Protein AF-A0A3M2JBQ4-F1 (afdb_monomer_lite)

Secondary structure (DSSP, 8-state):
-PPPHHHHHHHHHHHHHHHHHSPPPPPPTT--TTTT-HHHHHHHHHHHHHHHHTSHHHHHTT--SHHHHHHHHHHHHHHTTSSGGGHHHH--SPEEEE--HHHHT-S----HHHHHHHHHHHHHHHHHHHHHHHHTT--SPEEEE--TTSPPPHHHHHHHHHHTTTSPPPPP------

Structure (mmCIF, N/CA/C/O backbone):
data_AF-A0A3M2JBQ4-F1
#
_entry.id   AF-A0A3M2JBQ4-F1
#
loop_
_atom_site.group_PDB
_atom_site.id
_atom_site.type_symbol
_atom_site.label_atom_id
_atom_site.label_alt_id
_atom_site.label_comp_id
_atom_site.label_asym_id
_atom_site.label_entity_id
_atom_site.label_seq_id
_atom_site.pdbx_PDB_ins_code
_atom_site.Cartn_x
_atom_site.Cartn_y
_atom_site.Cartn_z
_atom_site.occupancy
_atom_site.B_iso_or_equiv
_atom_site.auth_seq_id
_atom_site.auth_comp_id
_atom_site.auth_asym_id
_atom_site.auth_atom_id
_atom_site.pdbx_PDB_model_num
ATOM 1 N N . MET A 1 1 ? 20.299 0.503 28.172 1.00 63.16 1 MET A N 1
ATOM 2 C CA . MET A 1 1 ? 19.478 -0.725 28.137 1.00 63.16 1 MET A CA 1
ATOM 3 C C . MET A 1 1 ? 18.256 -0.401 27.294 1.00 63.16 1 MET A C 1
ATOM 5 O O . MET A 1 1 ? 17.647 0.624 27.566 1.00 63.16 1 MET A O 1
ATOM 9 N N . ALA A 1 2 ? 17.985 -1.144 26.220 1.00 67.50 2 ALA A N 1
ATOM 10 C CA . ALA A 1 2 ? 16.811 -0.881 25.382 1.00 67.50 2 ALA A CA 1
ATOM 11 C C . ALA A 1 2 ? 15.524 -1.256 26.149 1.00 67.50 2 ALA A C 1
ATOM 13 O O . ALA A 1 2 ? 15.581 -2.201 26.941 1.00 67.50 2 ALA A O 1
ATOM 14 N N . PRO A 1 3 ? 14.404 -0.536 25.954 1.00 71.75 3 PRO A N 1
ATOM 15 C CA . PRO A 1 3 ? 13.136 -0.870 26.600 1.00 71.75 3 PRO A CA 1
ATOM 16 C C . PRO A 1 3 ? 12.676 -2.268 26.178 1.00 71.75 3 PRO A C 1
ATOM 18 O O . PRO A 1 3 ? 12.838 -2.665 25.020 1.00 71.75 3 PRO A O 1
ATOM 21 N N . THR A 1 4 ? 12.115 -3.030 27.115 1.00 83.69 4 THR A N 1
ATOM 22 C CA . THR A 1 4 ? 11.526 -4.333 26.797 1.00 83.69 4 THR A CA 1
ATOM 23 C C . THR A 1 4 ? 10.186 -4.146 26.071 1.00 83.69 4 THR A C 1
ATOM 25 O O . THR A 1 4 ? 9.550 -3.099 26.205 1.00 83.69 4 THR A O 1
ATOM 28 N N . PRO A 1 5 ? 9.687 -5.149 25.324 1.00 73.69 5 PRO A N 1
ATOM 29 C CA . PRO A 1 5 ? 8.362 -5.069 24.701 1.00 73.69 5 PRO A CA 1
ATOM 30 C C . PRO A 1 5 ? 7.225 -4.784 25.698 1.00 73.69 5 PRO A C 1
ATOM 32 O O . PRO A 1 5 ? 6.244 -4.133 25.345 1.00 73.69 5 PRO A O 1
ATOM 35 N N . ALA A 1 6 ? 7.364 -5.247 26.945 1.00 75.56 6 ALA A N 1
ATOM 36 C CA . ALA A 1 6 ? 6.404 -4.981 28.014 1.00 75.56 6 ALA A CA 1
ATOM 37 C C . ALA A 1 6 ? 6.436 -3.511 28.469 1.0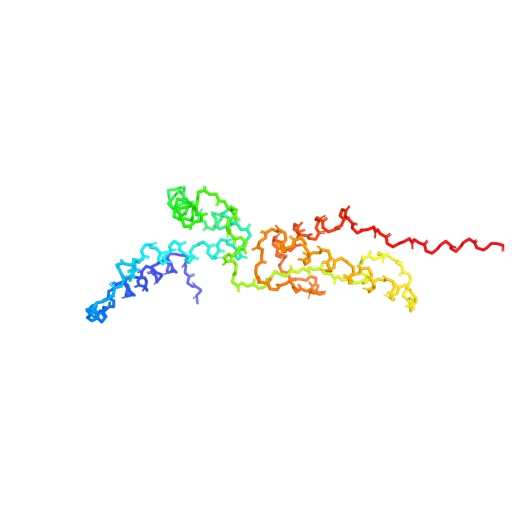0 75.56 6 ALA A C 1
ATOM 39 O O . ALA A 1 6 ? 5.376 -2.932 28.720 1.00 75.56 6 ALA A O 1
ATOM 40 N N . ASP A 1 7 ? 7.624 -2.899 28.510 1.00 75.19 7 ASP A N 1
ATOM 41 C CA . ASP A 1 7 ? 7.787 -1.476 28.827 1.00 75.19 7 ASP A CA 1
ATOM 42 C C . ASP A 1 7 ? 7.113 -0.615 27.748 1.00 75.19 7 ASP A C 1
ATOM 44 O O . ASP A 1 7 ? 6.277 0.229 28.058 1.00 75.19 7 ASP A O 1
ATOM 48 N N . VAL A 1 8 ? 7.356 -0.924 26.466 1.00 74.31 8 VAL A N 1
ATOM 49 C CA . VAL A 1 8 ? 6.741 -0.213 25.326 1.00 74.31 8 VAL A CA 1
ATOM 50 C C . VAL A 1 8 ? 5.212 -0.312 25.347 1.00 74.31 8 VAL A C 1
ATOM 52 O O . VAL A 1 8 ? 4.517 0.676 25.105 1.00 74.31 8 VAL A O 1
ATOM 55 N N . ALA A 1 9 ? 4.666 -1.494 25.645 1.00 73.44 9 ALA A N 1
ATOM 56 C CA . ALA A 1 9 ? 3.220 -1.686 25.740 1.00 73.44 9 ALA A CA 1
ATOM 57 C C . ALA A 1 9 ? 2.608 -0.894 26.908 1.00 73.44 9 ALA A C 1
ATOM 59 O O . ALA A 1 9 ? 1.534 -0.309 26.763 1.00 73.44 9 ALA A O 1
ATOM 60 N N . THR A 1 10 ? 3.298 -0.848 28.048 1.00 74.44 10 THR A N 1
ATOM 61 C CA . THR A 1 10 ? 2.861 -0.093 29.229 1.00 74.44 10 THR A CA 1
ATOM 62 C C . THR A 1 10 ? 2.852 1.409 28.950 1.00 74.44 10 THR A C 1
ATOM 64 O O . THR A 1 10 ? 1.851 2.072 29.228 1.00 74.44 10 THR A O 1
ATOM 67 N N . ASP A 1 11 ? 3.906 1.925 28.316 1.00 69.56 11 ASP A N 1
ATOM 68 C CA . ASP A 1 11 ? 4.014 3.332 27.922 1.00 69.56 11 ASP A CA 1
ATOM 69 C C . ASP A 1 11 ? 2.930 3.725 26.911 1.00 69.56 11 ASP A C 1
ATOM 71 O O . ASP A 1 11 ? 2.287 4.767 27.052 1.00 69.56 11 ASP A O 1
ATOM 75 N N . ALA A 1 12 ? 2.653 2.864 25.926 1.00 70.19 12 ALA A N 1
ATOM 76 C CA . ALA A 1 12 ? 1.588 3.094 24.954 1.00 70.19 12 ALA A CA 1
ATOM 77 C C . ALA A 1 12 ? 0.202 3.140 25.620 1.00 70.19 12 ALA A C 1
ATOM 79 O O . ALA A 1 12 ? -0.598 4.031 25.328 1.00 70.19 12 ALA A O 1
ATOM 80 N N . VAL A 1 13 ? -0.090 2.220 26.547 1.00 74.50 13 VAL A N 1
ATOM 81 C CA . VAL A 1 13 ? -1.353 2.223 27.307 1.00 74.50 13 VAL A CA 1
ATOM 82 C C . VAL A 1 13 ? -1.465 3.474 28.177 1.00 74.50 13 VAL A C 1
ATOM 84 O O . VAL A 1 13 ? -2.540 4.078 28.234 1.00 74.50 13 VAL A O 1
ATOM 87 N N . ALA A 1 14 ? -0.378 3.893 28.826 1.00 68.81 14 ALA A N 1
ATOM 88 C CA . ALA A 1 14 ? -0.347 5.112 29.625 1.00 68.81 14 ALA A CA 1
ATOM 89 C C . ALA A 1 14 ? -0.609 6.356 28.762 1.00 68.81 14 ALA A C 1
ATOM 91 O O . ALA A 1 14 ? -1.469 7.164 29.116 1.00 68.81 14 ALA A O 1
ATOM 92 N N . ALA A 1 15 ? 0.044 6.468 27.602 1.00 66.31 15 ALA A N 1
ATOM 93 C CA . ALA A 1 15 ? -0.153 7.564 26.656 1.00 66.31 15 ALA A CA 1
ATOM 94 C C . ALA A 1 15 ? -1.592 7.612 26.115 1.00 66.31 15 ALA A C 1
ATOM 96 O O . ALA A 1 15 ? -2.229 8.663 26.144 1.00 66.31 15 ALA A O 1
ATOM 97 N N . LEU A 1 16 ? -2.148 6.469 25.696 1.00 71.50 16 LEU A N 1
ATOM 98 C CA . LEU A 1 16 ? -3.539 6.379 25.236 1.00 71.50 16 LEU A CA 1
ATOM 99 C C . LEU A 1 16 ? -4.536 6.724 26.349 1.00 71.50 16 LEU A C 1
ATOM 101 O O . LEU A 1 16 ? -5.536 7.392 26.096 1.00 71.50 16 LEU A O 1
ATOM 105 N N . THR A 1 17 ? -4.264 6.300 27.585 1.00 71.56 17 THR A N 1
ATOM 106 C CA . THR A 1 17 ? -5.101 6.621 28.750 1.00 71.56 17 THR A CA 1
ATOM 107 C C . THR A 1 17 ? -5.031 8.106 29.098 1.00 71.56 17 THR A C 1
ATOM 109 O O . THR A 1 17 ? -6.053 8.688 29.452 1.00 71.56 17 THR A O 1
ATOM 112 N N . ALA A 1 18 ? -3.851 8.724 28.992 1.00 68.31 18 ALA A N 1
ATOM 113 C CA . ALA A 1 18 ? -3.673 10.158 29.191 1.00 68.31 18 ALA A CA 1
ATOM 114 C C . ALA A 1 18 ? -4.468 10.951 28.145 1.00 68.31 18 ALA A C 1
ATOM 116 O O . ALA A 1 18 ? -5.323 11.743 28.529 1.00 68.31 18 ALA A O 1
ATOM 117 N N . LEU A 1 19 ? -4.298 10.633 26.856 1.00 65.44 19 LEU A N 1
ATOM 118 C CA . LEU A 1 19 ? -5.060 11.232 25.752 1.00 65.44 19 LEU A CA 1
ATOM 119 C C . LEU A 1 19 ? -6.576 11.041 25.918 1.00 65.44 19 LEU A C 1
ATOM 121 O O . LEU A 1 19 ? -7.356 11.957 25.681 1.00 65.44 19 LEU A O 1
ATOM 125 N N . ALA A 1 20 ? -7.021 9.863 26.367 1.00 67.00 20 ALA A N 1
ATOM 126 C CA . ALA A 1 20 ? -8.440 9.598 26.612 1.00 67.00 20 ALA A CA 1
ATOM 127 C C . ALA A 1 20 ? -9.016 10.390 27.801 1.00 67.00 20 ALA A C 1
ATOM 129 O O . ALA A 1 20 ? -10.233 10.575 27.871 1.00 67.00 20 ALA A O 1
ATOM 130 N N . ARG A 1 21 ? -8.165 10.824 28.740 1.00 68.75 21 ARG A N 1
ATOM 131 C CA . ARG A 1 21 ? -8.534 11.611 29.926 1.00 68.75 21 ARG A CA 1
ATOM 132 C C . ARG A 1 21 ? -8.400 13.117 29.725 1.00 68.75 21 ARG A C 1
ATOM 134 O O . ARG A 1 21 ? -8.833 13.855 30.609 1.00 68.75 21 ARG A O 1
ATOM 141 N N . GLU A 1 22 ? -7.818 13.575 28.619 1.00 66.25 22 GLU A N 1
ATOM 142 C CA . GLU A 1 22 ? -7.729 15.004 28.332 1.00 66.25 22 GLU A CA 1
ATOM 143 C C . GLU A 1 22 ? -9.140 15.621 28.309 1.00 66.25 22 GLU A C 1
ATOM 145 O O . GLU A 1 22 ? -10.038 15.101 27.631 1.00 66.25 22 GLU A O 1
ATOM 150 N N . PRO A 1 23 ? -9.381 16.692 29.091 1.00 54.50 23 PRO A N 1
ATOM 151 C CA . PRO A 1 23 ? -10.687 17.321 29.156 1.00 54.50 23 PRO A CA 1
ATOM 152 C C . PRO A 1 23 ? -11.036 17.882 27.781 1.00 54.50 23 PRO A C 1
ATOM 154 O O . PRO A 1 23 ? -10.362 18.769 27.258 1.00 54.50 23 PRO A O 1
ATOM 157 N N . ARG A 1 24 ? -12.111 17.358 27.191 1.00 59.62 24 ARG A N 1
ATOM 158 C CA . ARG A 1 24 ? -12.658 17.904 25.950 1.00 59.62 24 ARG A CA 1
ATOM 159 C C . ARG A 1 24 ? -13.236 19.282 26.258 1.00 59.62 24 ARG A C 1
ATOM 161 O O . ARG A 1 24 ? -13.935 19.443 27.260 1.00 59.62 24 ARG A O 1
ATOM 168 N N . GLY A 1 25 ? -12.929 20.269 25.414 1.00 52.22 25 GLY A N 1
ATOM 169 C CA . GLY A 1 25 ? -13.585 21.576 25.472 1.00 52.22 25 GLY A CA 1
ATOM 170 C C . GLY A 1 25 ? -15.105 21.401 25.491 1.00 52.22 25 GLY A C 1
ATOM 171 O O . GLY A 1 25 ? -15.618 20.414 24.961 1.00 52.22 25 GLY A O 1
ATOM 172 N N . ALA A 1 26 ? -15.818 22.315 26.155 1.00 53.03 26 ALA A N 1
ATOM 173 C CA . ALA A 1 26 ? -17.272 22.233 26.269 1.00 53.03 26 ALA A CA 1
ATOM 174 C C . ALA A 1 26 ? -17.899 22.012 24.878 1.00 53.03 26 ALA A C 1
ATOM 176 O O . ALA A 1 26 ? -17.477 22.688 23.934 1.00 53.03 26 ALA A O 1
ATOM 177 N N . PRO A 1 27 ? -18.870 21.088 24.737 1.00 53.59 27 PRO A N 1
ATOM 178 C CA . PRO A 1 27 ? -19.527 20.855 23.461 1.00 53.59 27 PRO A CA 1
ATOM 179 C C . PRO A 1 27 ? -20.089 22.188 22.982 1.00 53.59 27 PRO A C 1
ATOM 181 O O . PRO A 1 27 ? -20.890 22.825 23.674 1.00 53.59 27 PRO A O 1
ATOM 184 N N . THR A 1 28 ? -19.615 22.654 21.830 1.00 52.88 28 THR A N 1
ATOM 185 C CA . THR A 1 28 ? -20.203 23.841 21.221 1.00 52.88 28 THR A CA 1
ATOM 186 C C . THR A 1 28 ? -21.651 23.497 20.880 1.00 52.88 28 THR A C 1
ATOM 188 O O . THR A 1 28 ? -21.946 22.392 20.421 1.00 52.88 28 THR A O 1
ATOM 191 N N . ALA A 1 29 ? -22.587 24.397 21.191 1.00 52.06 29 ALA A N 1
ATOM 192 C CA . ALA A 1 29 ? -24.001 24.204 20.885 1.00 52.06 29 ALA A CA 1
ATOM 193 C C . ALA A 1 29 ? -24.172 24.185 19.355 1.00 52.06 29 ALA A C 1
ATOM 195 O O . ALA A 1 29 ? -24.316 25.230 18.728 1.00 52.06 29 ALA A O 1
ATOM 196 N N . GLY A 1 30 ? -24.055 22.998 18.760 1.00 51.00 30 GLY A N 1
ATOM 197 C CA . GLY A 1 30 ? -23.963 22.792 17.313 1.00 51.00 30 GLY A CA 1
ATOM 198 C C . GLY A 1 30 ? -22.982 21.694 16.881 1.00 51.00 30 GLY A C 1
ATOM 199 O O . GLY A 1 30 ? -22.955 21.378 15.696 1.00 51.00 30 GLY A O 1
ATOM 200 N N . GLY A 1 31 ? -22.203 21.111 17.801 1.00 44.75 31 GLY A N 1
ATOM 201 C CA . GLY A 1 31 ? -21.250 20.039 17.499 1.00 44.75 31 GLY A CA 1
ATOM 202 C C . GLY A 1 31 ? -21.929 18.780 16.955 1.00 44.75 31 GLY A C 1
ATOM 203 O O . GLY A 1 31 ? -22.848 18.233 17.569 1.00 44.75 31 GLY A O 1
ATOM 204 N N . ASP A 1 32 ? -21.475 18.338 15.786 1.00 47.25 32 ASP A N 1
ATOM 205 C CA . ASP A 1 32 ? -21.878 17.091 15.139 1.00 47.25 32 ASP A CA 1
ATOM 206 C C . ASP A 1 32 ? -21.595 15.916 16.111 1.00 47.25 32 ASP A C 1
ATOM 208 O O . ASP A 1 32 ? -20.483 15.824 16.638 1.00 47.25 32 ASP A O 1
ATOM 212 N N . PRO A 1 33 ? -22.542 14.999 16.404 1.00 49.62 33 PRO A N 1
ATOM 213 C CA . PRO A 1 33 ? -22.354 13.898 17.369 1.00 49.62 33 PRO A CA 1
ATOM 214 C C . PRO A 1 33 ? -21.236 12.900 17.002 1.00 49.62 33 PRO A C 1
ATOM 216 O O . PRO A 1 33 ? -20.976 11.944 17.736 1.00 49.62 33 PRO A O 1
ATOM 219 N N . THR A 1 34 ? -20.573 13.108 15.868 1.00 48.34 34 THR A N 1
ATOM 220 C CA . THR A 1 34 ? -19.354 12.435 15.413 1.00 48.34 34 THR A CA 1
ATOM 221 C C . THR A 1 34 ? -18.071 13.003 16.037 1.00 48.34 34 THR A C 1
ATOM 223 O O . THR A 1 34 ? -17.009 12.401 15.854 1.00 48.34 34 THR A O 1
ATOM 226 N N . GLU A 1 35 ? -18.141 14.090 16.819 1.00 49.56 35 GLU A N 1
ATOM 227 C CA . GLU A 1 35 ? -17.016 14.624 17.598 1.00 49.56 35 GLU A CA 1
ATOM 228 C C . GLU A 1 35 ? -16.472 13.583 18.601 1.00 49.56 35 GLU A C 1
ATOM 230 O O . GLU A 1 35 ? -16.923 13.429 19.736 1.00 49.56 35 GLU A O 1
ATOM 235 N N . GLY A 1 36 ? -15.428 12.869 18.172 1.00 60.91 36 GLY A N 1
ATOM 236 C CA . GLY A 1 36 ? -14.400 12.324 19.057 1.00 60.91 36 GLY A CA 1
ATOM 237 C C . GLY A 1 36 ? -14.723 11.006 19.763 1.00 60.91 36 GLY A C 1
ATOM 238 O O . GLY A 1 36 ? -14.438 10.857 20.954 1.00 60.91 36 GLY A O 1
ATOM 239 N N . CYS A 1 37 ? -15.241 9.998 19.054 1.00 70.25 37 CYS A N 1
ATOM 240 C CA . CYS A 1 37 ? -15.205 8.632 19.582 1.00 70.25 37 CYS A CA 1
ATOM 241 C C . CYS A 1 37 ? -13.758 8.103 19.545 1.00 70.25 37 CYS A C 1
ATOM 243 O O . CYS A 1 37 ? -13.241 7.781 18.477 1.00 70.25 37 CYS A O 1
ATOM 245 N N . PHE A 1 38 ? -13.107 7.965 20.708 1.00 73.88 38 PHE A N 1
ATOM 246 C CA . PHE A 1 38 ? -11.747 7.403 20.817 1.00 73.88 38 PHE A CA 1
ATOM 247 C C . PHE A 1 38 ? -11.612 6.056 20.091 1.00 73.88 38 PHE A C 1
ATOM 249 O O . PHE A 1 38 ? -10.613 5.805 19.426 1.00 73.88 38 PHE A O 1
ATOM 256 N N . ALA A 1 39 ? -12.644 5.208 20.157 1.00 71.06 39 ALA A N 1
ATOM 257 C CA . ALA A 1 39 ? -12.649 3.932 19.448 1.00 71.06 39 ALA A CA 1
ATOM 258 C C . ALA A 1 39 ? -12.629 4.106 17.920 1.00 71.06 39 ALA A C 1
ATOM 260 O O . ALA A 1 39 ? -11.962 3.331 17.240 1.00 71.06 39 ALA A O 1
ATOM 261 N N . ALA A 1 40 ? -13.314 5.121 17.382 1.00 73.56 40 ALA A N 1
ATOM 262 C CA . ALA A 1 40 ? -13.268 5.442 15.957 1.00 73.56 40 ALA A CA 1
ATOM 263 C C . ALA A 1 40 ? -11.890 5.985 15.550 1.00 73.56 40 ALA A C 1
ATOM 265 O O . ALA A 1 40 ? -11.340 5.546 14.545 1.00 73.56 40 ALA A O 1
ATOM 266 N N . ALA A 1 41 ? -11.291 6.859 16.367 1.00 80.94 41 ALA A N 1
ATOM 267 C CA . ALA A 1 41 ? -9.941 7.371 16.129 1.00 80.94 41 ALA A CA 1
ATOM 268 C C . ALA A 1 41 ? -8.886 6.251 16.158 1.00 80.94 41 ALA A C 1
ATOM 270 O O . ALA A 1 41 ? -8.074 6.142 15.244 1.00 80.94 41 ALA A O 1
ATOM 271 N N . LEU A 1 42 ? -8.933 5.366 17.159 1.00 84.44 42 LEU A N 1
ATOM 272 C CA . LEU A 1 42 ? -8.035 4.214 17.248 1.00 84.44 42 LEU A CA 1
ATOM 273 C C . LEU A 1 42 ? -8.219 3.260 16.061 1.00 84.44 42 LEU A C 1
ATOM 275 O O . LEU A 1 42 ? -7.236 2.798 15.487 1.00 84.44 42 LEU A O 1
ATOM 279 N N . ALA A 1 43 ? -9.465 2.979 15.671 1.00 85.19 43 ALA A N 1
ATOM 280 C CA . ALA A 1 43 ? -9.749 2.142 14.511 1.00 85.19 43 ALA A CA 1
ATOM 281 C C . ALA A 1 43 ? -9.186 2.761 13.219 1.00 85.19 43 ALA A C 1
ATOM 283 O O . ALA A 1 43 ? -8.585 2.048 12.419 1.00 85.19 43 ALA A O 1
ATOM 284 N N . GLN A 1 44 ? -9.295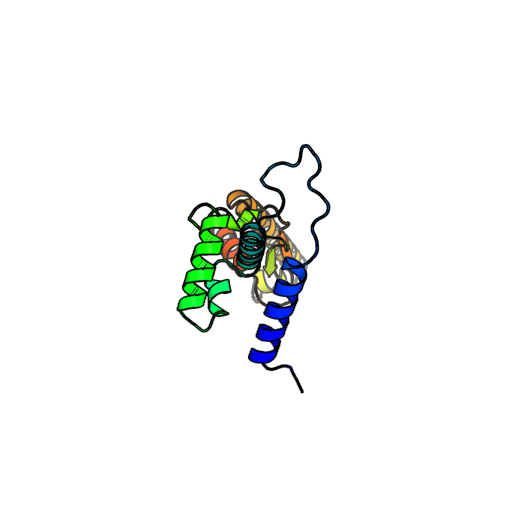 4.085 13.066 1.00 86.69 44 GLN A N 1
ATOM 285 C CA . GLN A 1 44 ? -8.720 4.820 11.942 1.00 86.69 44 GLN A CA 1
ATOM 286 C C . GLN A 1 44 ? -7.188 4.760 11.934 1.00 86.69 44 GLN A C 1
ATOM 288 O O . GLN A 1 44 ? -6.602 4.448 10.902 1.00 86.69 44 GLN A O 1
ATOM 293 N N . VAL A 1 45 ? -6.528 4.992 13.074 1.00 90.38 45 VAL A N 1
ATOM 294 C CA . VAL A 1 45 ? -5.061 4.888 13.195 1.00 90.38 45 VAL A CA 1
ATOM 295 C C . VAL A 1 45 ? -4.583 3.484 12.831 1.00 90.38 45 VAL A C 1
ATOM 297 O O . VAL A 1 45 ? -3.615 3.334 12.086 1.00 90.38 45 VAL A O 1
ATOM 300 N N . LEU A 1 46 ? -5.275 2.445 13.303 1.00 92.38 46 LEU A N 1
ATOM 301 C CA . LEU A 1 46 ? -4.950 1.060 12.964 1.00 92.38 46 LEU A CA 1
ATOM 302 C C . LEU A 1 46 ? -5.166 0.765 11.475 1.00 92.38 46 LEU A C 1
ATOM 304 O O . LEU A 1 46 ? -4.362 0.047 10.886 1.00 92.38 46 LEU A O 1
ATOM 308 N N . ALA A 1 47 ? -6.212 1.320 10.858 1.00 91.62 47 ALA A N 1
ATOM 309 C CA . ALA A 1 47 ? -6.475 1.157 9.431 1.00 91.62 47 ALA A CA 1
ATOM 310 C C . ALA A 1 47 ? -5.417 1.855 8.560 1.00 91.62 47 ALA A C 1
ATOM 312 O O . ALA A 1 47 ? -4.897 1.239 7.633 1.00 91.62 47 ALA A O 1
ATOM 313 N N . VAL A 1 48 ? -5.032 3.090 8.897 1.00 93.69 48 VAL A N 1
ATOM 314 C CA . VAL A 1 48 ? -3.925 3.808 8.235 1.00 93.69 48 VAL A CA 1
ATOM 315 C C . VAL A 1 48 ? -2.621 3.029 8.393 1.00 93.69 48 VAL A C 1
ATOM 317 O O . VAL A 1 48 ? -1.934 2.760 7.413 1.00 93.69 48 VAL A O 1
ATOM 320 N N . THR A 1 49 ? -2.323 2.564 9.609 1.00 93.19 49 THR A N 1
ATOM 321 C CA . THR A 1 49 ? -1.122 1.761 9.870 1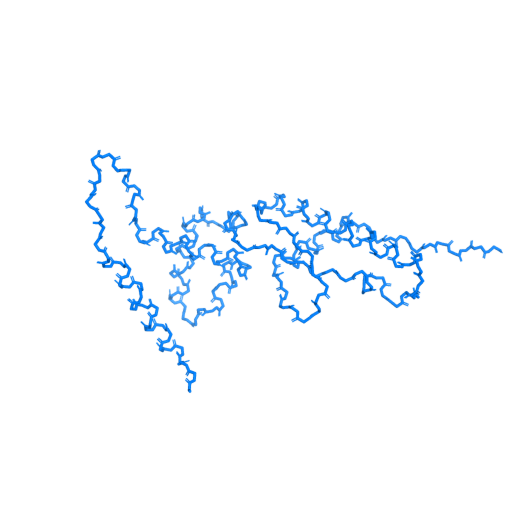.00 93.19 49 THR A CA 1
ATOM 322 C C . THR A 1 49 ? -1.134 0.474 9.048 1.00 93.19 49 THR A C 1
ATOM 324 O O . THR A 1 49 ? -0.124 0.136 8.438 1.00 93.19 49 THR A O 1
ATOM 327 N N . ALA A 1 50 ? -2.272 -0.230 8.978 1.00 93.50 50 ALA A N 1
ATOM 328 C CA . ALA A 1 50 ? -2.430 -1.408 8.127 1.00 93.50 50 ALA A CA 1
ATOM 329 C C . ALA A 1 50 ? -2.145 -1.075 6.655 1.00 93.50 50 ALA A C 1
ATOM 331 O O . ALA A 1 50 ? -1.394 -1.801 6.009 1.00 93.50 50 ALA A O 1
ATOM 332 N N . ALA A 1 51 ? -2.684 0.030 6.136 1.00 93.62 51 ALA A N 1
ATOM 333 C CA . ALA A 1 51 ? -2.434 0.490 4.769 1.00 93.62 51 ALA A CA 1
ATOM 334 C C . ALA A 1 51 ? -0.957 0.850 4.510 1.00 93.62 51 ALA A C 1
ATOM 336 O O . ALA A 1 51 ? -0.437 0.641 3.411 1.00 93.62 51 ALA A O 1
ATOM 337 N N . ASP A 1 52 ? -0.254 1.362 5.517 1.00 92.88 52 ASP A N 1
ATOM 338 C CA . ASP A 1 52 ? 1.153 1.740 5.400 1.00 92.88 52 ASP A CA 1
ATOM 339 C C . ASP A 1 52 ? 2.089 0.518 5.415 1.00 92.88 52 ASP A C 1
ATOM 341 O O . ASP A 1 52 ? 3.049 0.473 4.641 1.00 92.88 52 ASP A O 1
ATOM 345 N N . VAL A 1 53 ? 1.786 -0.511 6.218 1.00 90.25 53 VAL A N 1
ATOM 346 C CA . VAL A 1 53 ? 2.654 -1.699 6.388 1.00 90.25 53 VAL A CA 1
ATOM 347 C C . VAL A 1 53 ? 2.384 -2.851 5.411 1.00 90.25 53 VAL A C 1
ATOM 349 O O . VAL A 1 53 ? 3.043 -3.889 5.500 1.00 90.25 53 VAL A O 1
ATOM 352 N N . GLY A 1 54 ? 1.441 -2.706 4.477 1.00 88.25 54 GLY A N 1
ATOM 353 C CA . GLY A 1 54 ? 1.163 -3.731 3.460 1.00 88.25 54 GLY A CA 1
ATOM 354 C C . GLY A 1 54 ? -0.107 -4.558 3.683 1.00 88.25 54 GLY A C 1
ATOM 355 O O . GLY A 1 54 ? -0.220 -5.653 3.135 1.00 88.25 54 GLY A O 1
ATOM 356 N N . GLY A 1 55 ? -1.039 -4.073 4.501 1.00 92.00 55 GLY A N 1
ATOM 357 C CA . GLY A 1 55 ? -2.347 -4.676 4.751 1.00 92.00 55 GLY A CA 1
ATOM 358 C C . GLY A 1 55 ? -2.513 -5.250 6.157 1.00 92.00 55 GLY A C 1
ATOM 359 O O . GLY A 1 55 ? -1.601 -5.253 6.994 1.00 92.00 55 GLY A O 1
ATOM 360 N N . LEU A 1 56 ? -3.702 -5.788 6.423 1.00 92.81 56 LEU A N 1
ATOM 361 C CA . LEU A 1 56 ? -4.067 -6.305 7.740 1.00 92.81 56 LEU A CA 1
ATOM 362 C C . LEU A 1 56 ? -3.206 -7.503 8.146 1.00 92.81 56 LEU A C 1
ATOM 364 O O . LEU A 1 56 ? -2.798 -7.616 9.300 1.00 92.81 56 LEU A O 1
ATOM 368 N N . GLY A 1 57 ? -2.888 -8.391 7.202 1.00 90.81 57 GLY A N 1
ATOM 369 C CA . GLY A 1 57 ? -2.010 -9.533 7.463 1.00 90.81 57 GLY A CA 1
ATOM 370 C C . GLY A 1 57 ? -0.620 -9.110 7.948 1.00 90.81 57 GLY A C 1
ATOM 371 O O . GLY A 1 57 ? -0.075 -9.732 8.857 1.00 90.81 57 GLY A O 1
ATOM 372 N N . ALA A 1 58 ? -0.065 -8.031 7.388 1.00 90.12 58 ALA A N 1
ATOM 373 C CA . ALA A 1 58 ? 1.230 -7.503 7.797 1.00 90.12 58 ALA A CA 1
ATOM 374 C C . ALA A 1 58 ? 1.182 -6.874 9.193 1.00 90.12 58 ALA A C 1
ATOM 376 O O . ALA A 1 58 ? 2.049 -7.175 10.013 1.00 90.12 58 ALA A O 1
ATOM 377 N N . LEU A 1 59 ? 0.135 -6.096 9.488 1.00 90.62 59 LEU A N 1
ATOM 378 C CA . LEU A 1 59 ? -0.100 -5.531 10.819 1.00 90.62 59 LEU A CA 1
ATOM 379 C C . LEU A 1 59 ? -0.209 -6.628 11.891 1.00 90.62 59 LEU A C 1
ATOM 381 O O . LEU A 1 59 ? 0.414 -6.542 12.947 1.00 90.62 59 LEU A O 1
ATOM 385 N N . LEU A 1 60 ? -0.967 -7.693 11.610 1.00 92.69 60 LEU A N 1
ATOM 386 C CA . LEU A 1 60 ? -1.215 -8.772 12.569 1.00 92.69 60 LEU A CA 1
ATOM 387 C C . LEU A 1 60 ? 0.016 -9.638 12.860 1.00 92.69 60 LEU A C 1
ATOM 389 O O . LEU A 1 60 ? 0.059 -10.254 13.920 1.00 92.69 60 LEU A O 1
ATOM 393 N N . ARG A 1 61 ? 1.039 -9.660 11.992 1.00 89.00 61 ARG A N 1
ATOM 394 C CA . ARG A 1 61 ? 2.315 -10.336 12.303 1.00 89.00 61 ARG A CA 1
ATOM 395 C C . ARG A 1 61 ? 3.038 -9.717 13.501 1.00 89.00 61 ARG A C 1
ATOM 397 O O . ARG A 1 61 ? 3.819 -10.406 14.145 1.00 89.00 61 ARG A O 1
ATOM 404 N N . GLY A 1 62 ? 2.775 -8.444 13.800 1.00 82.38 62 GLY A N 1
ATOM 405 C CA . GLY A 1 62 ? 3.293 -7.774 14.994 1.00 82.38 62 GLY A CA 1
ATOM 406 C C . GLY A 1 62 ? 2.537 -8.121 16.280 1.00 82.38 62 GLY A C 1
ATOM 407 O O . GLY A 1 62 ? 2.968 -7.719 17.357 1.00 82.38 62 GLY A O 1
ATOM 408 N N . VAL A 1 63 ? 1.418 -8.852 16.194 1.00 83.25 63 VAL A N 1
ATOM 409 C CA . VAL A 1 63 ? 0.573 -9.192 17.342 1.00 83.25 63 VAL A CA 1
ATOM 410 C C . VAL A 1 63 ? 0.811 -10.647 17.730 1.00 83.25 63 VAL A C 1
ATOM 412 O O . VAL A 1 63 ? 0.471 -11.569 16.992 1.00 83.25 63 VAL A O 1
ATOM 415 N N . THR A 1 64 ? 1.405 -10.861 18.901 1.00 78.38 64 THR A N 1
ATOM 416 C CA . THR A 1 64 ? 1.837 -12.191 19.353 1.00 78.38 64 THR A CA 1
ATOM 417 C C . THR A 1 64 ? 0.709 -13.034 19.944 1.00 78.38 64 THR A C 1
ATOM 419 O O . THR A 1 64 ? 0.817 -14.259 19.965 1.00 78.38 64 THR A O 1
ATOM 422 N N . ASP A 1 65 ? -0.390 -12.421 20.391 1.00 86.25 65 ASP A N 1
ATOM 423 C CA . ASP A 1 65 ? -1.523 -13.134 20.973 1.00 86.25 65 ASP A CA 1
ATOM 424 C C . ASP A 1 65 ? -2.762 -13.144 20.056 1.00 86.25 65 ASP A C 1
ATOM 426 O O . ASP A 1 65 ? -3.199 -12.138 19.491 1.00 86.25 65 ASP A O 1
ATOM 430 N N . HIS A 1 66 ? -3.368 -14.324 19.927 1.00 81.44 66 HIS A N 1
ATOM 431 C CA . HIS A 1 66 ? -4.499 -14.568 19.029 1.00 81.44 66 HIS A CA 1
ATOM 432 C C . HIS A 1 66 ? -5.746 -13.730 19.369 1.00 81.44 66 HIS A C 1
ATOM 434 O O . HIS A 1 66 ? -6.543 -13.404 18.484 1.00 81.44 66 HIS A O 1
ATOM 440 N N . ARG A 1 67 ? -5.937 -13.371 20.645 1.00 80.44 67 ARG A N 1
ATOM 441 C CA . ARG A 1 67 ? -7.118 -12.635 21.104 1.00 80.44 67 ARG A CA 1
ATOM 442 C C . ARG A 1 67 ? -7.038 -11.166 20.697 1.00 80.44 67 ARG A C 1
ATOM 444 O O . ARG A 1 67 ? -8.004 -10.651 20.125 1.00 80.44 67 ARG A O 1
ATOM 451 N N . SER A 1 68 ? -5.906 -10.513 20.938 1.00 83.25 68 SER A N 1
ATOM 452 C CA . SER A 1 68 ? -5.632 -9.149 20.484 1.00 83.25 68 SER A CA 1
ATOM 453 C C . SER A 1 68 ? -5.608 -9.082 18.967 1.00 83.25 68 SER A C 1
ATOM 455 O O . SER A 1 68 ? -6.202 -8.167 18.403 1.00 83.25 68 SER A O 1
ATOM 457 N N . ALA A 1 69 ? -5.050 -10.090 18.287 1.00 87.06 69 ALA A N 1
ATOM 458 C CA . ALA A 1 69 ? -5.085 -10.157 16.827 1.00 87.06 69 ALA A CA 1
ATOM 459 C C . ALA A 1 69 ? -6.532 -10.156 16.293 1.00 87.06 69 ALA A C 1
ATOM 461 O O . ALA A 1 69 ? -6.863 -9.425 15.357 1.00 87.06 69 ALA A O 1
ATOM 462 N N . GLY A 1 70 ? -7.434 -10.907 16.937 1.00 85.62 70 GLY A N 1
ATOM 463 C CA . GLY A 1 70 ? -8.862 -10.895 16.617 1.00 85.62 70 GLY A CA 1
ATOM 464 C C . GLY A 1 70 ? -9.550 -9.548 16.884 1.00 85.62 70 GLY A C 1
ATOM 465 O O . GLY A 1 70 ? -10.453 -9.159 16.140 1.00 85.62 70 GLY A O 1
ATOM 466 N N . LEU A 1 71 ? -9.140 -8.815 17.924 1.00 85.81 71 LEU A N 1
ATOM 467 C CA . LEU A 1 71 ? -9.653 -7.471 18.219 1.00 85.81 71 LEU A CA 1
ATOM 468 C C . LEU A 1 71 ? -9.177 -6.439 17.194 1.00 85.81 71 LEU A C 1
ATOM 470 O O . LEU A 1 71 ? -10.016 -5.739 16.629 1.00 85.81 71 LEU A O 1
ATOM 474 N N . VAL A 1 72 ? -7.874 -6.400 16.902 1.00 89.44 72 VAL A N 1
ATOM 475 C CA . VAL A 1 72 ? -7.282 -5.514 15.887 1.00 89.44 72 VAL A CA 1
ATOM 476 C C . VAL A 1 72 ? -7.932 -5.760 14.528 1.00 89.44 72 VAL A C 1
ATOM 478 O O . VAL A 1 72 ? -8.397 -4.813 13.899 1.00 89.44 72 VAL A O 1
ATOM 481 N N . ARG A 1 73 ? -8.081 -7.029 14.116 1.00 89.56 73 ARG A N 1
ATOM 482 C CA . ARG A 1 73 ? -8.788 -7.400 12.878 1.00 89.56 73 ARG A CA 1
ATOM 483 C C . ARG A 1 73 ? -10.194 -6.810 12.818 1.00 89.56 73 ARG A C 1
ATOM 485 O O . ARG A 1 73 ? -10.550 -6.201 11.816 1.00 89.56 73 ARG A O 1
ATOM 492 N N . ARG A 1 74 ? -11.000 -6.979 13.871 1.00 86.44 74 ARG A N 1
ATOM 493 C CA . ARG A 1 74 ? -12.376 -6.455 13.898 1.00 86.44 74 ARG A CA 1
ATOM 494 C C . ARG A 1 74 ? -12.423 -4.931 13.852 1.00 86.44 74 ARG A C 1
ATOM 496 O O . ARG A 1 74 ? -13.286 -4.392 13.169 1.00 86.44 74 ARG A O 1
ATOM 503 N N . LEU A 1 75 ? -11.523 -4.254 14.568 1.00 87.44 75 LEU A N 1
ATOM 504 C CA . LEU A 1 75 ? -11.450 -2.791 14.570 1.00 87.44 75 LEU A CA 1
ATOM 505 C C . LEU A 1 75 ? -11.102 -2.252 13.184 1.00 87.44 75 LEU A C 1
ATOM 507 O O . LEU A 1 75 ? -11.825 -1.396 12.684 1.00 87.44 75 LEU A O 1
ATOM 511 N N . VAL A 1 76 ? -10.060 -2.799 12.551 1.00 89.69 76 VAL A N 1
ATOM 512 C CA . VAL A 1 76 ? -9.647 -2.389 11.204 1.00 89.69 76 VAL A CA 1
ATOM 513 C C . VAL A 1 76 ? -10.771 -2.646 10.209 1.00 89.69 76 VAL A C 1
ATOM 515 O O . VAL A 1 76 ? -11.227 -1.700 9.581 1.00 89.69 76 VAL A O 1
ATOM 518 N N . LEU A 1 77 ? -11.295 -3.876 10.117 1.00 88.00 77 LEU A N 1
ATOM 519 C CA . LEU A 1 77 ? -12.350 -4.207 9.148 1.00 88.00 77 LEU A CA 1
ATOM 520 C C . LEU A 1 77 ? -13.606 -3.352 9.331 1.00 88.00 77 LEU A C 1
ATOM 522 O O . LEU A 1 77 ? -14.218 -2.950 8.349 1.00 88.00 77 LEU A O 1
ATOM 526 N N . LYS A 1 78 ? -13.978 -3.022 10.572 1.00 82.94 78 LYS A N 1
ATOM 527 C CA . LYS A 1 78 ? -15.105 -2.119 10.826 1.00 82.94 78 LYS A CA 1
ATOM 528 C C . LYS A 1 78 ? -14.820 -0.688 10.355 1.00 82.94 78 LYS A C 1
ATOM 530 O O . LYS A 1 78 ? -15.743 -0.038 9.879 1.00 82.94 78 LYS A O 1
ATOM 535 N N . ALA A 1 79 ? -13.578 -0.216 10.472 1.00 83.81 79 ALA A N 1
ATOM 536 C CA . ALA A 1 79 ? -13.168 1.096 9.970 1.00 83.81 79 ALA A CA 1
ATOM 537 C C . ALA A 1 79 ? -13.192 1.167 8.435 1.00 83.81 79 ALA A C 1
ATOM 539 O O . ALA A 1 79 ? -13.529 2.206 7.880 1.00 83.81 79 ALA A O 1
ATOM 540 N N . VAL A 1 80 ? -12.866 0.061 7.758 1.00 85.81 80 VAL A N 1
ATOM 541 C CA . VAL A 1 80 ? -12.715 0.013 6.292 1.00 85.81 80 VAL A CA 1
ATOM 542 C C . VAL A 1 80 ? -13.907 -0.587 5.540 1.00 85.81 80 VAL A C 1
ATOM 544 O O . VAL A 1 80 ? -13.819 -0.823 4.343 1.00 85.81 80 VAL A O 1
ATOM 547 N N . GLY A 1 81 ? -15.041 -0.810 6.212 1.00 82.12 81 GLY A N 1
ATOM 548 C CA . GLY A 1 81 ? -16.286 -1.235 5.555 1.00 82.12 81 GLY A CA 1
ATOM 549 C C . GLY A 1 81 ? -16.470 -2.748 5.377 1.00 82.12 81 GLY A C 1
ATOM 550 O O . GLY A 1 81 ? -17.381 -3.166 4.672 1.00 82.12 81 GLY A O 1
ATOM 551 N N . GLY A 1 82 ? -15.670 -3.576 6.053 1.00 81.38 82 GLY A N 1
ATOM 552 C CA . GLY A 1 82 ? -15.848 -5.033 6.138 1.00 81.38 82 GLY A CA 1
ATOM 553 C C . GLY A 1 82 ? -14.784 -5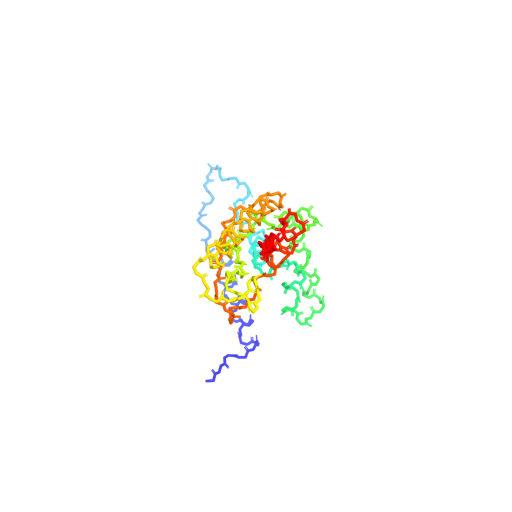.861 5.416 1.00 81.38 82 GLY A C 1
ATOM 554 O O . GLY A 1 82 ? -14.601 -7.029 5.763 1.00 81.38 82 GLY A O 1
ATOM 555 N N . ASP A 1 83 ? -14.037 -5.259 4.493 1.00 90.69 83 ASP A N 1
ATOM 556 C CA . ASP A 1 83 ? -12.910 -5.870 3.787 1.00 90.69 83 ASP A CA 1
ATOM 557 C C . ASP A 1 83 ? -11.758 -4.870 3.582 1.00 90.69 83 ASP A C 1
ATOM 559 O O . ASP A 1 83 ? -11.863 -3.693 3.909 1.00 90.69 83 ASP A O 1
ATOM 563 N N . GLU A 1 84 ? -10.622 -5.345 3.074 1.00 90.94 84 GLU A N 1
ATOM 564 C CA . GLU A 1 84 ? -9.414 -4.528 2.898 1.00 90.94 84 GLU A CA 1
ATOM 565 C C . GLU A 1 84 ? -9.448 -3.610 1.658 1.00 90.94 84 GLU A C 1
ATOM 567 O O . GLU A 1 84 ? -8.459 -2.928 1.389 1.00 90.94 84 GLU A O 1
ATOM 572 N N . SER A 1 85 ? -10.552 -3.554 0.898 1.00 89.94 85 SER A N 1
ATOM 573 C CA . SER A 1 85 ? -10.613 -2.813 -0.373 1.00 89.94 85 SER A CA 1
ATOM 574 C C . SER A 1 85 ? -10.418 -1.304 -0.217 1.00 89.94 85 SER A C 1
ATOM 576 O O . SER A 1 85 ? -9.890 -0.666 -1.126 1.00 89.94 85 SER A O 1
ATOM 578 N N . ALA A 1 86 ? -10.783 -0.735 0.936 1.00 89.81 86 ALA A N 1
ATOM 579 C CA . ALA A 1 86 ? -10.616 0.689 1.216 1.00 89.81 86 ALA A CA 1
ATOM 580 C C . ALA A 1 86 ? -9.231 1.055 1.788 1.00 89.81 86 ALA A C 1
ATOM 582 O O . ALA A 1 86 ? -8.908 2.240 1.871 1.00 89.81 86 ALA A O 1
ATOM 583 N N . LEU A 1 87 ? -8.386 0.080 2.161 1.00 91.88 87 LEU A N 1
ATOM 584 C CA . LEU A 1 87 ? -7.063 0.364 2.739 1.00 91.88 87 LEU A CA 1
ATOM 585 C C . LEU A 1 87 ? -6.150 1.206 1.831 1.00 91.88 87 LEU A C 1
ATOM 587 O O . LEU A 1 87 ? -5.536 2.134 2.354 1.00 91.88 87 LEU A O 1
ATOM 591 N N . PRO A 1 88 ? -6.056 0.978 0.503 1.00 93.12 88 PRO A N 1
ATOM 592 C CA . PRO A 1 88 ? -5.193 1.785 -0.364 1.00 93.12 88 PRO A CA 1
ATOM 593 C C . PRO A 1 88 ? -5.462 3.294 -0.290 1.00 93.12 88 PRO A C 1
ATOM 595 O O . PRO A 1 88 ? -4.524 4.089 -0.358 1.00 93.12 88 PRO A O 1
ATOM 598 N N . ALA A 1 89 ? -6.725 3.686 -0.099 1.00 92.12 89 ALA A N 1
ATOM 599 C CA . ALA A 1 89 ? -7.132 5.084 0.010 1.00 92.12 89 ALA A CA 1
ATOM 600 C C . ALA A 1 89 ? -6.768 5.717 1.365 1.00 92.12 89 ALA A C 1
ATOM 602 O O . ALA A 1 89 ? -6.710 6.939 1.472 1.00 92.12 89 ALA A O 1
ATOM 603 N N . LEU A 1 90 ? -6.518 4.901 2.395 1.00 92.69 90 LEU A N 1
ATOM 604 C CA . LEU A 1 90 ? -6.153 5.347 3.745 1.00 92.69 90 LEU A CA 1
ATOM 605 C C . LEU A 1 90 ? -4.646 5.452 3.971 1.00 92.69 90 LEU A C 1
ATOM 607 O O . LEU A 1 90 ? -4.218 5.914 5.027 1.00 92.69 90 LEU A O 1
ATOM 611 N N . ARG A 1 91 ? -3.840 4.999 3.011 1.00 93.38 91 ARG A N 1
ATOM 612 C CA . ARG A 1 91 ? -2.385 5.041 3.113 1.00 93.38 91 ARG A CA 1
ATOM 613 C C . ARG A 1 91 ? -1.899 6.480 3.311 1.00 93.38 91 ARG A C 1
ATOM 615 O O . ARG A 1 91 ? -2.344 7.384 2.608 1.00 93.38 91 ARG A O 1
ATOM 622 N N . SER A 1 92 ? -0.966 6.679 4.240 1.00 92.88 92 SER A N 1
ATOM 623 C CA . SER A 1 92 ? -0.437 7.999 4.604 1.00 92.88 92 SER A CA 1
ATOM 624 C C . SER A 1 92 ? 0.975 8.260 4.077 1.00 92.88 92 SER A C 1
ATOM 626 O O . SER A 1 92 ? 1.369 9.413 3.896 1.00 92.88 92 SER A O 1
ATOM 628 N N . VAL A 1 93 ? 1.732 7.202 3.776 1.00 91.94 93 VAL A N 1
ATOM 629 C CA . VAL A 1 93 ? 3.097 7.313 3.246 1.00 91.94 93 VAL A CA 1
ATOM 630 C C . VAL A 1 93 ? 3.158 6.993 1.747 1.00 91.94 93 VAL A C 1
ATOM 632 O O . VAL A 1 93 ? 2.373 6.176 1.259 1.00 91.94 93 VAL A O 1
ATOM 635 N N . PRO A 1 94 ? 4.103 7.573 0.981 1.00 93.06 94 PRO A N 1
ATOM 636 C CA . PRO A 1 94 ? 4.283 7.226 -0.427 1.00 93.06 94 PRO A CA 1
ATOM 637 C C . PRO A 1 94 ? 4.471 5.721 -0.643 1.00 93.06 94 PRO A C 1
ATOM 639 O O . PRO A 1 94 ? 5.043 5.026 0.203 1.00 93.06 94 PRO A O 1
ATOM 642 N N . VAL A 1 95 ? 4.020 5.210 -1.788 1.00 93.56 95 VAL A N 1
ATOM 643 C CA . VAL A 1 95 ? 4.351 3.839 -2.197 1.00 93.56 95 VAL A CA 1
ATOM 644 C C . VAL A 1 95 ? 5.736 3.853 -2.828 1.00 93.56 95 VAL A C 1
ATOM 646 O O . VAL A 1 95 ? 5.961 4.563 -3.813 1.00 93.56 95 VAL A O 1
ATOM 649 N N . ARG A 1 96 ? 6.673 3.089 -2.266 1.00 92.62 96 ARG A N 1
ATOM 650 C CA . ARG A 1 96 ? 8.047 3.020 -2.784 1.00 92.62 96 ARG A CA 1
ATOM 651 C C . ARG A 1 96 ? 8.214 1.838 -3.723 1.00 92.62 96 ARG A C 1
ATOM 653 O O . ARG A 1 96 ? 7.785 0.736 -3.416 1.00 92.62 96 ARG A O 1
ATOM 660 N N . VAL A 1 97 ? 8.870 2.046 -4.856 1.00 92.62 97 VAL A N 1
ATOM 661 C CA . VAL A 1 97 ? 9.124 0.987 -5.838 1.00 92.62 97 VAL A CA 1
ATOM 662 C C . VAL A 1 97 ? 10.606 0.958 -6.147 1.00 92.62 97 VAL A C 1
ATOM 664 O O . VAL A 1 97 ? 11.171 1.980 -6.527 1.00 92.62 97 VAL A O 1
ATOM 667 N N . HIS A 1 98 ? 11.230 -0.205 -5.999 1.00 91.06 98 HIS A N 1
ATOM 668 C CA . HIS A 1 98 ? 12.629 -0.369 -6.361 1.00 91.06 98 HIS A CA 1
ATOM 669 C C . HIS A 1 98 ? 12.755 -0.573 -7.878 1.00 91.06 98 HIS A C 1
ATOM 671 O O . HIS A 1 98 ? 12.227 -1.542 -8.432 1.00 91.06 98 HIS A O 1
ATOM 677 N N . LEU A 1 99 ? 13.406 0.377 -8.545 1.00 89.75 99 LEU A N 1
ATOM 678 C CA . LEU A 1 99 ? 13.634 0.400 -9.987 1.00 89.75 99 LEU A CA 1
ATOM 679 C C . LEU A 1 99 ? 15.056 0.894 -10.234 1.00 89.75 99 LEU A C 1
ATOM 681 O O . LEU A 1 99 ? 15.290 2.099 -10.273 1.00 89.75 99 LEU A O 1
ATOM 685 N N . ASP A 1 100 ? 15.982 -0.039 -10.420 1.00 88.75 100 ASP A N 1
ATOM 686 C CA . ASP A 1 100 ? 17.335 0.255 -10.880 1.00 88.75 100 ASP A CA 1
ATOM 687 C C . ASP A 1 100 ? 17.428 0.024 -12.400 1.00 88.75 100 ASP A C 1
ATOM 689 O O . ASP A 1 100 ? 17.365 -1.128 -12.838 1.00 88.75 100 ASP A O 1
ATOM 693 N N . PRO A 1 101 ? 17.567 1.088 -13.218 1.00 85.56 101 PRO A N 1
ATOM 694 C CA . PRO A 1 101 ? 17.728 0.963 -14.662 1.00 85.56 101 PRO A CA 1
ATOM 695 C C . PRO A 1 101 ? 18.857 0.010 -15.067 1.00 85.56 101 PRO A C 1
ATOM 697 O O . PRO A 1 101 ? 18.669 -0.766 -16.003 1.00 85.56 101 PRO A O 1
ATOM 700 N N . ALA A 1 102 ? 19.990 0.022 -14.357 1.00 81.19 102 ALA A N 1
ATOM 701 C CA . ALA A 1 102 ? 21.134 -0.822 -14.689 1.00 81.19 102 ALA A CA 1
ATOM 702 C C . ALA A 1 102 ? 20.805 -2.308 -14.480 1.00 81.19 102 ALA A C 1
ATOM 704 O O . ALA A 1 102 ? 21.026 -3.123 -15.372 1.00 81.19 102 ALA A O 1
ATOM 705 N N . ALA A 1 103 ? 20.166 -2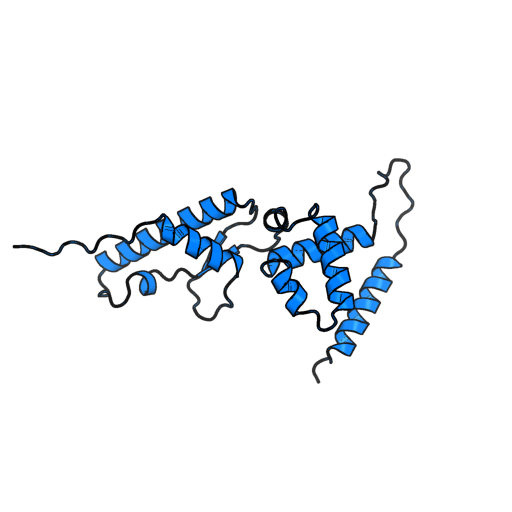.652 -13.359 1.00 84.25 103 ALA A N 1
ATOM 706 C CA . ALA A 1 103 ? 19.747 -4.024 -13.079 1.00 84.25 103 ALA A CA 1
ATOM 707 C C . ALA A 1 103 ? 18.602 -4.534 -13.980 1.00 84.25 103 ALA A C 1
ATOM 709 O O . ALA A 1 103 ? 18.400 -5.744 -14.089 1.00 84.25 103 ALA A O 1
ATOM 710 N N . LEU A 1 104 ? 17.825 -3.652 -14.625 1.00 82.81 104 LEU A N 1
ATOM 711 C CA . LEU A 1 104 ? 16.661 -4.058 -15.430 1.00 82.81 104 LEU A CA 1
ATOM 712 C C . LEU A 1 104 ? 17.024 -4.769 -16.738 1.00 82.81 104 LEU A C 1
ATOM 714 O O . LEU A 1 104 ? 16.193 -5.523 -17.248 1.00 82.81 104 LEU A O 1
ATOM 718 N N . LEU A 1 105 ? 18.218 -4.524 -17.283 1.00 79.50 105 LEU A N 1
ATOM 719 C CA . LEU A 1 105 ? 18.687 -5.139 -18.530 1.00 79.50 105 LEU A CA 1
ATOM 720 C C . LEU A 1 105 ? 19.744 -6.237 -18.312 1.00 79.50 105 LEU A C 1
ATOM 722 O O . LEU A 1 105 ? 20.280 -6.749 -19.291 1.00 79.50 105 LEU A O 1
ATOM 726 N N . GLY A 1 106 ? 20.006 -6.635 -17.062 1.00 80.06 106 GLY A N 1
ATOM 727 C CA . GLY A 1 106 ? 20.979 -7.682 -16.732 1.00 80.06 106 GLY A CA 1
ATOM 728 C C . GLY A 1 106 ? 22.419 -7.280 -17.067 1.00 80.06 106 GLY A C 1
ATOM 729 O O . GLY A 1 106 ? 22.787 -6.120 -16.913 1.00 80.06 106 GLY A O 1
ATOM 730 N N . ASP A 1 107 ? 23.217 -8.230 -17.561 1.00 79.12 107 ASP A N 1
ATOM 731 C CA . ASP A 1 107 ? 24.645 -8.049 -17.885 1.00 79.12 107 ASP A CA 1
ATOM 732 C C . ASP A 1 107 ? 24.892 -7.284 -19.205 1.00 79.12 107 ASP A C 1
ATOM 734 O O . ASP A 1 107 ? 25.896 -7.492 -19.889 1.00 79.12 107 ASP A O 1
ATOM 738 N N . ALA A 1 108 ? 23.955 -6.427 -19.616 1.00 78.12 108 ALA A N 1
ATOM 739 C CA . ALA A 1 108 ? 24.092 -5.655 -20.842 1.00 78.12 108 ALA A CA 1
ATOM 740 C C . ALA A 1 108 ? 25.306 -4.704 -20.752 1.00 78.12 108 ALA A C 1
ATOM 742 O O . ALA A 1 108 ? 25.592 -4.171 -19.676 1.00 78.12 108 ALA A O 1
ATOM 743 N N . PRO A 1 109 ? 26.030 -4.472 -21.863 1.00 78.06 109 PRO A N 1
ATOM 744 C CA . PRO A 1 109 ? 27.224 -3.638 -21.838 1.00 78.06 109 PRO A CA 1
ATOM 745 C C . PRO A 1 109 ? 26.873 -2.207 -21.417 1.00 78.06 109 PRO A C 1
ATOM 747 O O . PRO A 1 109 ? 25.818 -1.686 -21.792 1.00 78.06 109 PRO A O 1
ATOM 750 N N . ASP A 1 110 ? 27.765 -1.564 -20.656 1.00 82.00 110 ASP A N 1
ATOM 751 C CA . ASP A 1 110 ? 27.599 -0.171 -20.221 1.00 82.00 110 ASP A CA 1
ATOM 752 C C . ASP A 1 110 ? 27.873 0.806 -21.374 1.00 82.00 110 ASP A C 1
ATOM 754 O O . ASP A 1 110 ? 28.864 1.536 -21.422 1.00 82.00 110 ASP A O 1
ATOM 758 N N . GLU A 1 111 ? 26.974 0.777 -22.349 1.00 88.69 111 GLU A N 1
ATOM 759 C CA . GLU A 1 111 ? 26.973 1.642 -23.513 1.00 88.69 111 GLU A CA 1
ATOM 760 C C . GLU A 1 111 ? 25.878 2.707 -23.383 1.00 88.69 111 GLU A C 1
ATOM 762 O O . GLU A 1 111 ? 24.778 2.414 -22.896 1.00 88.69 111 GLU A O 1
ATOM 767 N N . PRO A 1 112 ? 26.099 3.935 -23.892 1.00 88.81 112 PRO A N 1
ATOM 768 C CA . PRO A 1 112 ? 25.108 5.008 -23.816 1.00 88.81 112 PRO A CA 1
ATOM 769 C C . PRO A 1 112 ? 23.727 4.615 -24.364 1.00 88.81 112 PRO A C 1
ATOM 771 O O . PRO A 1 112 ? 22.704 4.982 -23.789 1.00 88.81 112 PRO A O 1
ATOM 774 N N . ALA A 1 113 ? 23.688 3.831 -25.447 1.00 88.12 113 ALA A N 1
ATOM 775 C CA . ALA A 1 113 ? 22.444 3.361 -26.052 1.00 88.12 113 ALA A CA 1
ATOM 776 C C . ALA A 1 113 ? 21.700 2.347 -25.163 1.00 88.12 113 ALA A C 1
ATOM 778 O O . ALA A 1 113 ? 20.475 2.405 -25.038 1.00 88.12 113 ALA A O 1
ATOM 779 N N . VAL A 1 114 ? 22.433 1.440 -24.510 1.00 86.94 114 VAL A N 1
ATOM 780 C CA . VAL A 1 114 ? 21.870 0.453 -23.578 1.00 86.94 114 VAL A CA 1
ATOM 781 C C . VAL A 1 114 ? 21.336 1.146 -22.329 1.00 86.94 114 VAL A C 1
ATOM 783 O O . VAL A 1 114 ? 20.211 0.862 -21.914 1.00 86.94 114 VAL A O 1
ATOM 786 N N . ARG A 1 115 ? 22.086 2.109 -21.783 1.00 88.75 115 ARG A N 1
ATOM 787 C CA . ARG A 1 115 ? 21.673 2.910 -20.625 1.00 88.75 115 ARG A CA 1
ATOM 788 C C . ARG A 1 115 ? 20.403 3.711 -20.907 1.00 88.75 115 ARG A C 1
ATOM 790 O O . ARG A 1 115 ? 19.444 3.613 -20.148 1.00 88.75 115 ARG A O 1
ATOM 797 N N . ALA A 1 116 ? 20.345 4.408 -22.043 1.00 89.25 116 ALA A N 1
ATOM 798 C CA . ALA A 1 116 ? 19.152 5.150 -22.455 1.00 89.25 116 ALA A CA 1
ATOM 799 C C . ALA A 1 116 ? 17.920 4.235 -22.605 1.00 89.25 116 ALA A C 1
ATOM 801 O O . ALA A 1 116 ? 16.806 4.604 -22.233 1.00 89.25 116 ALA A O 1
ATOM 802 N N . ARG A 1 117 ? 18.109 3.006 -23.105 1.00 88.81 117 ARG A N 1
ATOM 803 C CA . ARG A 1 117 ? 17.041 1.999 -23.199 1.00 88.81 117 ARG A CA 1
ATOM 804 C C . ARG A 1 117 ? 16.580 1.510 -21.823 1.00 88.81 117 ARG A C 1
ATOM 806 O O . ARG A 1 117 ? 15.377 1.363 -21.610 1.00 88.81 117 ARG A O 1
ATOM 813 N N . ALA A 1 118 ? 17.511 1.269 -20.902 1.00 90.44 118 ALA A N 1
ATOM 814 C CA . ALA A 1 118 ? 17.221 0.911 -19.514 1.00 90.44 118 ALA A CA 1
ATOM 815 C C . ALA A 1 118 ? 16.405 2.006 -18.810 1.00 90.44 118 ALA A C 1
ATOM 817 O O . ALA A 1 118 ? 15.382 1.714 -18.191 1.00 90.44 118 ALA A O 1
ATOM 818 N N . GLU A 1 119 ? 16.808 3.267 -18.961 1.00 91.50 119 GLU A N 1
ATOM 819 C CA . GLU A 1 119 ? 16.099 4.428 -18.414 1.00 91.50 119 GLU A CA 1
ATOM 820 C C . GLU A 1 119 ? 14.689 4.566 -19.002 1.00 91.50 119 GLU A C 1
ATOM 822 O O . GLU A 1 119 ? 13.721 4.746 -18.259 1.00 91.50 119 GLU A O 1
ATOM 827 N N . ALA A 1 120 ? 14.542 4.407 -20.322 1.00 92.25 120 ALA A N 1
ATOM 828 C CA . ALA A 1 120 ? 13.239 4.439 -20.984 1.00 92.25 120 ALA A CA 1
ATOM 829 C C . ALA A 1 120 ? 12.311 3.320 -20.481 1.00 92.25 120 ALA A C 1
ATOM 831 O O . ALA A 1 120 ? 11.126 3.552 -20.228 1.00 92.25 120 ALA A O 1
ATOM 832 N N . TYR A 1 121 ? 12.845 2.113 -20.284 1.00 92.12 121 TYR A N 1
ATOM 833 C CA . TYR A 1 121 ? 12.082 0.994 -19.739 1.00 92.12 121 TYR A CA 1
ATOM 834 C C . TYR A 1 121 ? 11.703 1.206 -18.267 1.00 92.12 121 TYR A C 1
ATOM 836 O O . TYR A 1 121 ? 10.551 0.978 -17.892 1.00 92.12 121 TYR A O 1
ATOM 844 N N . ALA A 1 122 ? 12.622 1.713 -17.441 1.00 93.44 122 ALA A N 1
ATOM 845 C CA . ALA A 1 122 ? 12.341 2.079 -16.054 1.00 93.44 122 ALA A CA 1
ATOM 846 C C . ALA A 1 122 ? 11.229 3.140 -15.963 1.00 93.44 122 ALA A C 1
ATOM 848 O O . ALA A 1 122 ? 10.309 3.011 -15.151 1.00 93.44 122 ALA A O 1
ATOM 849 N N . ALA A 1 123 ? 11.263 4.151 -16.837 1.00 93.50 123 ALA A N 1
ATOM 850 C CA . ALA A 1 123 ? 10.228 5.177 -16.925 1.00 93.50 123 ALA A CA 1
ATOM 851 C C . ALA A 1 123 ? 8.864 4.592 -17.335 1.00 93.50 123 ALA A C 1
ATOM 853 O O . ALA A 1 123 ? 7.845 4.919 -16.719 1.00 93.50 123 ALA A O 1
ATOM 854 N N . ALA A 1 124 ? 8.837 3.686 -18.319 1.00 94.50 124 ALA A N 1
ATOM 855 C CA . ALA A 1 124 ? 7.618 2.997 -18.743 1.00 94.50 124 ALA A CA 1
ATOM 856 C C . ALA A 1 124 ? 7.025 2.126 -17.620 1.00 94.50 124 ALA A C 1
ATOM 858 O O . ALA A 1 124 ? 5.817 2.171 -17.370 1.00 94.50 124 ALA A O 1
ATOM 859 N N . LEU A 1 125 ? 7.868 1.387 -16.889 1.00 95.12 125 LEU A N 1
ATOM 860 C CA . LEU A 1 125 ? 7.450 0.616 -15.717 1.00 95.12 125 LEU A CA 1
ATOM 861 C C . LEU A 1 125 ? 6.876 1.517 -14.624 1.00 95.12 125 LEU A C 1
ATOM 863 O O . LEU A 1 125 ? 5.800 1.227 -14.107 1.00 95.12 125 LEU A O 1
ATOM 867 N N . LEU A 1 126 ? 7.543 2.624 -14.293 1.00 95.50 126 LEU A N 1
ATOM 868 C CA . LEU A 1 126 ? 7.055 3.555 -13.276 1.00 95.50 126 LEU A CA 1
ATOM 869 C C . LEU A 1 126 ? 5.697 4.164 -13.659 1.00 95.50 126 LEU A C 1
ATOM 871 O O . LEU A 1 126 ? 4.816 4.291 -12.806 1.00 95.50 126 LEU A O 1
ATOM 875 N N . ALA A 1 127 ? 5.499 4.508 -14.934 1.00 95.50 127 ALA A N 1
ATOM 876 C CA . ALA A 1 127 ? 4.216 4.996 -15.435 1.00 95.50 127 ALA A CA 1
ATOM 877 C C . ALA A 1 127 ? 3.107 3.938 -15.293 1.00 95.50 127 ALA A C 1
ATOM 879 O O . ALA A 1 127 ? 2.025 4.242 -14.787 1.00 95.50 127 ALA A O 1
ATOM 880 N N . ALA A 1 128 ? 3.389 2.684 -15.659 1.00 96.31 128 ALA A N 1
ATOM 881 C CA . ALA A 1 128 ? 2.444 1.581 -15.501 1.00 96.31 128 ALA A CA 1
ATOM 882 C C . ALA A 1 128 ? 2.130 1.281 -14.027 1.00 96.31 128 ALA A C 1
ATOM 884 O O . ALA A 1 128 ? 0.975 1.032 -13.684 1.00 96.31 128 ALA A O 1
ATOM 885 N N . VAL A 1 129 ? 3.122 1.371 -13.137 1.00 97.06 129 VAL A N 1
ATOM 886 C CA . VAL A 1 129 ? 2.910 1.236 -11.691 1.00 97.06 129 VAL A CA 1
ATOM 887 C C . VAL A 1 129 ? 1.995 2.337 -11.161 1.00 97.06 129 VAL A C 1
ATOM 889 O O . VAL A 1 129 ? 1.074 2.048 -10.402 1.00 97.06 129 VAL A O 1
ATOM 892 N N . ARG A 1 130 ? 2.208 3.593 -11.565 1.00 97.25 130 ARG A N 1
ATOM 893 C CA . ARG A 1 130 ? 1.343 4.715 -11.167 1.00 97.25 130 ARG A CA 1
ATOM 894 C C . ARG A 1 130 ? -0.092 4.521 -11.646 1.00 97.25 130 ARG A C 1
ATOM 896 O O . ARG A 1 130 ? -1.019 4.718 -10.867 1.00 97.25 130 ARG A O 1
ATOM 903 N N . ALA A 1 131 ? -0.275 4.085 -12.891 1.00 96.25 131 ALA A N 1
ATOM 904 C CA . ALA A 1 131 ? -1.597 3.766 -13.422 1.00 96.25 131 ALA A CA 1
ATOM 905 C C . ALA A 1 131 ? -2.268 2.634 -12.627 1.00 96.25 131 ALA A C 1
ATOM 907 O O . ALA A 1 131 ? -3.446 2.726 -12.286 1.00 96.25 131 ALA A O 1
ATOM 908 N N . GLU A 1 132 ? -1.519 1.587 -12.275 1.00 96.75 132 GLU A N 1
ATOM 909 C CA . GLU A 1 132 ? -2.026 0.496 -11.443 1.00 96.75 132 GLU A CA 1
ATOM 910 C C . GLU A 1 132 ? -2.390 0.953 -10.028 1.00 96.75 132 GLU A C 1
ATOM 912 O O . GLU A 1 132 ? -3.435 0.564 -9.509 1.00 96.75 132 GLU A O 1
ATOM 917 N N . ALA A 1 133 ? -1.567 1.802 -9.413 1.00 95.94 133 ALA A N 1
ATOM 918 C CA . ALA A 1 133 ? -1.831 2.352 -8.091 1.00 95.94 133 ALA A CA 1
ATOM 919 C C . ALA A 1 133 ? -3.156 3.133 -8.079 1.00 95.94 133 ALA A C 1
ATOM 921 O O . ALA A 1 133 ? -4.011 2.892 -7.228 1.00 95.94 133 ALA A O 1
ATOM 922 N N . LEU A 1 134 ? -3.379 3.986 -9.081 1.00 95.81 134 LEU A N 1
ATOM 923 C CA . LEU A 1 134 ? -4.638 4.717 -9.231 1.00 95.81 134 LEU A CA 1
ATOM 924 C C . LEU A 1 134 ? -5.833 3.771 -9.414 1.00 95.81 134 LEU A C 1
ATOM 926 O O . LEU A 1 134 ? -6.855 3.950 -8.756 1.00 95.81 134 LEU A O 1
ATOM 930 N N . ARG A 1 135 ? -5.703 2.721 -10.239 1.00 95.19 135 ARG A N 1
ATOM 931 C CA . ARG A 1 135 ? -6.768 1.713 -10.415 1.00 95.19 135 ARG A CA 1
ATOM 932 C C . ARG A 1 135 ? -7.126 0.986 -9.121 1.00 95.19 135 ARG A C 1
ATOM 934 O O . ARG A 1 135 ? -8.278 0.602 -8.947 1.00 95.19 135 ARG A O 1
ATOM 941 N N . ARG A 1 136 ? -6.155 0.793 -8.227 1.00 94.00 136 ARG A N 1
ATOM 942 C CA . ARG A 1 136 ? -6.352 0.163 -6.912 1.00 94.00 136 ARG A CA 1
ATOM 943 C C . ARG A 1 136 ? -6.768 1.148 -5.815 1.00 94.00 136 ARG A C 1
ATOM 945 O O . ARG A 1 136 ? -6.887 0.733 -4.670 1.00 94.00 136 ARG A O 1
ATOM 952 N N . GLY A 1 137 ? -6.979 2.423 -6.144 1.00 94.62 137 GLY A N 1
ATOM 953 C CA . GLY A 1 137 ? -7.460 3.432 -5.200 1.00 94.62 137 GLY A CA 1
ATOM 954 C C . GLY A 1 137 ? -6.383 4.048 -4.303 1.00 94.62 137 GLY A C 1
ATOM 955 O O . GLY A 1 137 ? -6.725 4.650 -3.290 1.00 94.62 137 GLY A O 1
ATOM 956 N N . PHE A 1 138 ? -5.095 3.924 -4.643 1.00 94.38 138 PHE A N 1
ATOM 957 C CA . PHE A 1 138 ? -4.050 4.668 -3.935 1.00 94.38 138 PHE A CA 1
ATOM 958 C C . PHE A 1 138 ? -4.153 6.163 -4.251 1.00 94.38 138 PHE A C 1
ATOM 960 O O . PHE A 1 138 ? -4.198 6.558 -5.416 1.00 94.38 138 PHE A O 1
ATOM 967 N N . VAL A 1 139 ? -4.131 6.989 -3.205 1.00 93.56 139 VAL A N 1
ATOM 968 C CA . VAL A 1 139 ? -4.175 8.463 -3.304 1.00 93.56 139 VAL A CA 1
ATOM 969 C C . VAL A 1 139 ? -2.818 9.127 -3.052 1.00 93.56 139 VAL A C 1
ATOM 971 O O . VAL A 1 139 ? -2.632 10.309 -3.330 1.00 93.56 139 VAL A O 1
ATOM 974 N N . VAL A 1 140 ? -1.856 8.363 -2.537 1.00 92.62 140 VAL A N 1
ATOM 975 C CA . VAL A 1 140 ? -0.480 8.800 -2.283 1.00 92.62 140 VAL A CA 1
ATOM 976 C C . VAL A 1 140 ? 0.393 8.668 -3.535 1.00 92.62 140 VAL A C 1
ATOM 978 O O . VAL A 1 140 ? 0.141 7.807 -4.384 1.00 92.62 140 VAL A O 1
ATOM 981 N N . PRO A 1 141 ? 1.463 9.474 -3.660 1.00 94.81 141 PRO A N 1
ATOM 982 C CA . PRO A 1 141 ? 2.384 9.346 -4.779 1.00 94.81 141 PRO A CA 1
ATOM 983 C C . PRO A 1 141 ? 3.136 8.009 -4.754 1.00 94.81 141 PRO A C 1
ATOM 985 O O . PRO A 1 141 ? 3.477 7.470 -3.698 1.00 94.81 141 PRO A O 1
ATOM 988 N N . VAL A 1 142 ? 3.467 7.524 -5.953 1.00 95.00 142 VAL A N 1
ATOM 989 C CA . VAL A 1 142 ? 4.429 6.436 -6.158 1.00 95.00 142 VAL A CA 1
ATOM 990 C C . VAL A 1 142 ? 5.803 7.033 -6.454 1.00 95.00 142 VAL A C 1
ATOM 992 O O . VAL A 1 142 ? 5.967 7.795 -7.420 1.00 95.00 142 VAL A O 1
ATOM 995 N N . VAL A 1 143 ? 6.790 6.639 -5.655 1.00 92.75 143 VAL A N 1
ATOM 996 C CA . VAL A 1 143 ? 8.176 7.107 -5.737 1.00 92.75 143 VAL A CA 1
ATOM 997 C C . VAL A 1 143 ? 9.091 5.939 -6.096 1.00 92.75 143 VAL A C 1
ATOM 999 O O . VAL A 1 143 ? 9.019 4.874 -5.484 1.00 92.75 143 VAL A O 1
ATOM 1002 N N . ALA A 1 144 ? 9.949 6.140 -7.096 1.00 91.31 144 ALA A N 1
ATOM 1003 C CA . ALA A 1 144 ? 10.992 5.183 -7.441 1.00 91.31 144 ALA A CA 1
ATOM 1004 C C . ALA A 1 144 ? 12.201 5.357 -6.510 1.00 91.31 144 ALA A C 1
ATOM 1006 O O . ALA A 1 144 ? 12.561 6.482 -6.168 1.00 91.31 144 ALA A O 1
ATOM 1007 N N . SER A 1 145 ? 12.820 4.248 -6.122 1.00 87.06 145 SER A N 1
ATOM 1008 C CA . SER A 1 145 ? 14.103 4.210 -5.423 1.00 87.06 145 SER A CA 1
ATOM 1009 C C . SER A 1 145 ? 15.067 3.304 -6.181 1.00 87.06 145 SER A C 1
ATOM 1011 O O . SER A 1 145 ? 14.656 2.276 -6.720 1.00 87.06 145 SER A O 1
ATOM 1013 N N . THR A 1 146 ? 16.341 3.679 -6.191 1.00 83.44 146 THR A N 1
ATOM 1014 C CA . THR A 1 146 ? 17.453 2.866 -6.701 1.00 83.44 146 THR A CA 1
ATOM 1015 C C . THR A 1 146 ? 18.239 2.198 -5.569 1.00 83.44 146 THR A C 1
ATOM 1017 O O . THR A 1 146 ? 19.178 1.458 -5.830 1.00 83.44 146 THR A O 1
ATOM 1020 N N . GLU A 1 147 ? 17.884 2.440 -4.303 1.00 79.38 147 GLU A N 1
ATOM 1021 C CA . GLU A 1 147 ? 18.584 1.862 -3.151 1.00 79.38 147 GLU A CA 1
ATOM 1022 C C . GLU A 1 147 ? 18.232 0.379 -2.998 1.00 79.38 147 GLU A C 1
ATOM 1024 O O . GLU A 1 147 ? 17.071 0.036 -2.758 1.00 79.38 147 GLU A O 1
ATOM 1029 N N . ALA A 1 148 ? 19.231 -0.495 -3.147 1.00 67.38 148 ALA A N 1
ATOM 1030 C CA . ALA A 1 148 ? 19.069 -1.949 -3.078 1.00 67.38 148 ALA A CA 1
ATOM 1031 C C . ALA A 1 148 ? 18.809 -2.469 -1.650 1.00 67.38 148 ALA A C 1
ATOM 1033 O O . ALA A 1 148 ? 18.130 -3.480 -1.483 1.00 67.38 148 ALA A O 1
ATOM 1034 N N . ASP A 1 149 ? 19.289 -1.752 -0.628 1.00 62.91 149 ASP A N 1
ATOM 1035 C CA . ASP A 1 149 ? 19.198 -2.169 0.780 1.00 62.91 149 ASP A CA 1
ATOM 1036 C C . ASP A 1 149 ? 17.926 -1.675 1.492 1.00 62.91 149 ASP A C 1
ATOM 1038 O O . ASP A 1 149 ? 17.695 -1.974 2.668 1.00 62.91 149 ASP A O 1
ATOM 1042 N N . ALA A 1 150 ? 17.073 -0.911 0.804 1.00 74.06 150 ALA A N 1
ATOM 1043 C CA . ALA A 1 150 ? 15.822 -0.440 1.378 1.00 74.06 150 ALA A CA 1
ATOM 1044 C C . ALA A 1 150 ? 14.837 -1.606 1.560 1.00 74.06 150 ALA A C 1
ATOM 1046 O O . ALA A 1 150 ? 14.609 -2.399 0.644 1.00 74.06 150 ALA A O 1
ATOM 1047 N N . VAL A 1 151 ? 14.193 -1.680 2.731 1.00 78.12 151 VAL A N 1
ATOM 1048 C CA . VAL A 1 151 ? 13.120 -2.654 2.980 1.00 78.12 151 VAL A CA 1
ATOM 1049 C C . VAL A 1 151 ? 12.037 -2.488 1.902 1.00 78.12 151 VAL A C 1
ATOM 1051 O O . VAL A 1 151 ? 11.471 -1.393 1.791 1.00 78.12 151 VAL A O 1
ATOM 1054 N N . PRO A 1 152 ? 11.728 -3.537 1.112 1.00 83.25 152 PRO A N 1
ATOM 1055 C CA . PRO A 1 152 ? 10.767 -3.422 0.027 1.00 83.25 152 PRO A CA 1
ATOM 1056 C C . PRO A 1 152 ? 9.378 -3.093 0.560 1.00 83.25 152 PRO A C 1
ATOM 1058 O O . PRO A 1 152 ? 8.853 -3.779 1.437 1.00 83.25 152 PRO A O 1
ATOM 1061 N N . ASP A 1 153 ? 8.758 -2.068 -0.014 1.00 89.75 153 ASP A N 1
ATOM 1062 C CA . ASP A 1 153 ? 7.352 -1.772 0.221 1.00 89.75 153 ASP A CA 1
ATOM 1063 C C . ASP A 1 153 ? 6.490 -2.898 -0.383 1.00 89.75 153 ASP A C 1
ATOM 1065 O O . ASP A 1 153 ? 6.542 -3.111 -1.602 1.00 89.75 153 ASP A O 1
ATOM 1069 N N . PRO A 1 154 ? 5.682 -3.621 0.416 1.00 89.75 154 PRO A N 1
ATOM 1070 C CA . PRO A 1 154 ? 4.871 -4.727 -0.087 1.00 89.75 154 PRO A CA 1
ATOM 1071 C C . PRO A 1 154 ? 3.920 -4.308 -1.213 1.00 89.75 154 PRO A C 1
ATOM 1073 O O . PRO A 1 154 ? 3.747 -5.045 -2.185 1.00 89.75 154 PRO A O 1
ATOM 1076 N N . HIS A 1 155 ? 3.338 -3.107 -1.129 1.00 91.50 155 HIS A N 1
ATOM 1077 C CA . HIS A 1 155 ? 2.474 -2.595 -2.189 1.00 91.50 155 HIS A CA 1
ATOM 1078 C C . HIS A 1 155 ? 3.284 -2.258 -3.437 1.00 91.50 155 HIS A C 1
ATOM 1080 O O . HIS A 1 155 ? 2.868 -2.602 -4.542 1.00 91.50 155 HIS A O 1
ATOM 1086 N N . GLY A 1 156 ? 4.464 -1.662 -3.271 1.00 91.94 156 GLY A N 1
ATOM 1087 C CA . GLY A 1 156 ? 5.379 -1.391 -4.377 1.00 91.94 156 GLY A CA 1
ATOM 1088 C C . GLY A 1 156 ? 5.773 -2.652 -5.148 1.00 91.94 156 GLY A C 1
ATOM 1089 O O . GLY A 1 156 ? 5.739 -2.655 -6.379 1.00 91.94 156 GLY A O 1
ATOM 1090 N N . VAL A 1 157 ? 6.063 -3.746 -4.437 1.00 93.00 157 VAL A N 1
ATOM 1091 C CA . VAL A 1 157 ? 6.388 -5.054 -5.032 1.00 93.00 157 VAL A CA 1
ATOM 1092 C C . VAL A 1 157 ? 5.219 -5.606 -5.851 1.00 93.00 157 VAL A C 1
ATOM 1094 O O . VAL A 1 157 ? 5.409 -6.028 -6.995 1.00 93.00 157 VAL A O 1
ATOM 1097 N N . GLU A 1 158 ? 4.002 -5.591 -5.302 1.00 93.44 158 GLU A N 1
ATOM 1098 C CA . GLU A 1 158 ? 2.816 -6.098 -6.004 1.00 93.44 158 GLU A CA 1
ATOM 1099 C C . GLU A 1 158 ? 2.446 -5.252 -7.226 1.00 93.44 158 GLU A C 1
ATOM 1101 O O . GLU A 1 158 ? 2.099 -5.793 -8.280 1.00 93.44 158 GLU A O 1
ATOM 1106 N N . LEU A 1 159 ? 2.538 -3.925 -7.109 1.00 94.81 159 LEU A N 1
ATOM 1107 C CA . LEU A 1 159 ? 2.270 -3.022 -8.223 1.00 94.81 159 LEU A CA 1
ATOM 1108 C C . LEU A 1 159 ? 3.315 -3.181 -9.331 1.00 94.81 159 LEU A C 1
ATOM 1110 O O . LEU A 1 159 ? 2.952 -3.254 -10.504 1.00 94.81 159 LEU A O 1
ATOM 1114 N N . LEU A 1 160 ? 4.599 -3.300 -8.978 1.00 94.06 160 LEU A N 1
ATOM 1115 C CA . LEU A 1 160 ? 5.667 -3.549 -9.946 1.00 94.06 160 LEU A CA 1
ATOM 1116 C C . LEU A 1 160 ? 5.473 -4.887 -10.661 1.00 94.06 160 LEU A C 1
ATOM 1118 O O . LEU A 1 160 ? 5.623 -4.968 -11.881 1.00 94.06 160 LEU A O 1
ATOM 1122 N N . ARG A 1 161 ? 5.085 -5.935 -9.927 1.00 94.12 161 ARG A N 1
ATOM 1123 C CA . ARG A 1 161 ? 4.758 -7.236 -10.521 1.00 94.12 161 ARG A CA 1
ATOM 1124 C C . ARG A 1 161 ? 3.597 -7.129 -11.508 1.00 94.12 161 ARG A C 1
ATOM 1126 O O . ARG A 1 161 ? 3.651 -7.756 -12.562 1.00 94.12 161 ARG A O 1
ATOM 1133 N N . ALA A 1 162 ? 2.563 -6.353 -11.187 1.00 94.25 162 ALA A N 1
ATOM 1134 C CA . ALA A 1 162 ? 1.441 -6.117 -12.092 1.00 94.25 162 ALA A CA 1
ATOM 1135 C C . ALA A 1 162 ? 1.863 -5.316 -13.336 1.00 94.25 162 ALA A C 1
ATOM 1137 O O . ALA A 1 162 ? 1.523 -5.709 -14.450 1.00 94.25 162 ALA A O 1
ATOM 1138 N N . ALA A 1 163 ? 2.664 -4.261 -13.167 1.00 94.38 163 ALA A N 1
ATOM 1139 C CA . ALA A 1 163 ? 3.187 -3.451 -14.265 1.00 94.38 163 ALA A CA 1
ATOM 1140 C C . ALA A 1 163 ? 4.039 -4.273 -15.248 1.00 94.38 163 ALA A C 1
ATOM 1142 O O . ALA A 1 163 ? 3.858 -4.172 -16.459 1.00 94.38 163 ALA A O 1
ATOM 1143 N N . ARG A 1 164 ? 4.896 -5.172 -14.747 1.00 92.56 164 ARG A N 1
ATOM 1144 C CA . ARG A 1 164 ? 5.720 -6.072 -15.579 1.00 92.56 164 ARG A CA 1
ATOM 1145 C C . ARG A 1 164 ? 4.918 -7.027 -16.468 1.00 92.56 164 ARG A C 1
ATOM 1147 O O . ARG A 1 164 ? 5.468 -7.571 -17.414 1.00 92.56 164 ARG A O 1
ATOM 1154 N N . ARG A 1 165 ? 3.634 -7.258 -16.176 1.00 92.94 165 ARG A N 1
ATOM 1155 C CA . ARG A 1 165 ? 2.767 -8.093 -17.027 1.00 92.94 165 ARG A CA 1
ATOM 1156 C C . ARG A 1 165 ? 2.247 -7.351 -18.255 1.00 92.94 165 ARG A C 1
ATOM 1158 O O . ARG A 1 165 ? 1.788 -8.002 -19.185 1.00 92.94 165 ARG A O 1
ATOM 1165 N N . VAL A 1 166 ? 2.266 -6.018 -18.235 1.00 91.81 166 VAL A N 1
ATOM 1166 C CA . VAL A 1 166 ? 1.679 -5.176 -19.289 1.00 91.81 166 VAL A CA 1
ATOM 1167 C C . VAL A 1 166 ? 2.712 -4.331 -20.026 1.00 91.81 166 VAL A C 1
ATOM 1169 O O . VAL A 1 166 ? 2.473 -3.959 -21.170 1.00 91.81 166 VAL A O 1
ATOM 1172 N N . VAL A 1 167 ? 3.856 -4.041 -19.402 1.00 90.56 167 VAL A N 1
ATOM 1173 C CA . VAL A 1 167 ? 4.976 -3.367 -20.063 1.00 90.56 167 VAL A CA 1
ATOM 1174 C C . VAL A 1 167 ? 5.892 -4.438 -20.660 1.00 90.56 167 VAL A C 1
ATOM 1176 O O . VAL A 1 167 ? 6.500 -5.191 -19.896 1.00 90.56 167 VAL A O 1
ATOM 1179 N N . PRO A 1 168 ? 5.990 -4.547 -21.996 1.00 85.31 168 PRO A N 1
ATOM 1180 C CA . PRO A 1 168 ? 6.877 -5.514 -22.624 1.00 85.31 168 PRO A CA 1
ATOM 1181 C C . PRO A 1 168 ? 8.337 -5.169 -22.327 1.00 85.31 168 PRO A C 1
ATOM 1183 O O . PRO A 1 168 ? 8.697 -3.994 -22.214 1.00 85.31 168 PRO A O 1
ATOM 1186 N N . LEU A 1 169 ? 9.184 -6.198 -22.241 1.00 80.81 169 LEU A N 1
ATOM 1187 C CA . LEU A 1 169 ? 10.627 -5.988 -22.215 1.00 80.81 169 LEU A CA 1
ATOM 1188 C C . LEU A 1 169 ? 11.045 -5.248 -23.493 1.00 80.81 169 LEU A C 1
ATOM 1190 O O . LEU A 1 169 ? 10.537 -5.567 -24.575 1.00 80.81 169 LEU A O 1
ATOM 1194 N N . PRO A 1 170 ? 11.946 -4.260 -23.392 1.00 76.75 170 PRO A N 1
ATOM 1195 C CA . PRO A 1 170 ? 12.453 -3.585 -24.569 1.00 76.75 170 PRO A CA 1
ATOM 1196 C C . PRO A 1 170 ? 13.164 -4.630 -25.427 1.00 76.75 170 PRO A C 1
ATOM 1198 O O . PRO A 1 170 ? 14.002 -5.376 -24.921 1.00 76.75 170 PRO A O 1
ATOM 1201 N N . ALA A 1 171 ? 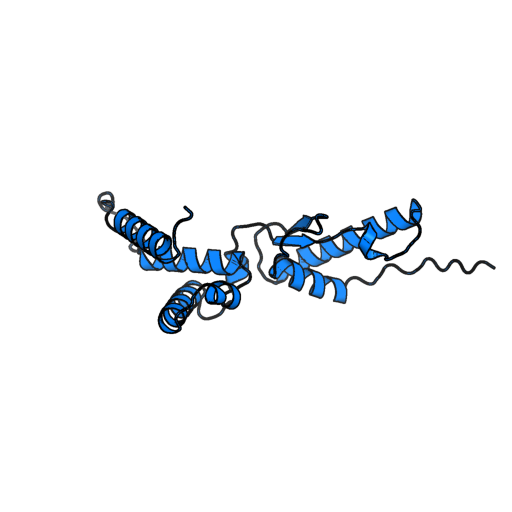12.803 -4.708 -26.708 1.00 70.38 171 ALA A N 1
ATOM 1202 C CA . ALA A 1 171 ? 13.423 -5.656 -27.621 1.00 70.38 171 ALA A CA 1
ATOM 1203 C C . ALA A 1 171 ? 14.953 -5.516 -27.555 1.00 70.38 171 ALA A C 1
ATOM 1205 O O . ALA A 1 171 ? 15.491 -4.398 -27.499 1.00 70.38 171 ALA A O 1
ATOM 1206 N N . GLU A 1 172 ? 15.662 -6.646 -27.551 1.00 59.50 172 GLU A N 1
ATOM 1207 C CA . GLU A 1 172 ? 17.068 -6.633 -27.927 1.00 59.50 172 GLU A CA 1
ATOM 1208 C C . GLU A 1 172 ? 17.133 -5.998 -29.307 1.00 59.50 172 GLU A C 1
ATOM 1210 O O . GLU A 1 172 ? 16.422 -6.427 -30.217 1.00 59.50 172 GLU A O 1
ATOM 1215 N N . ALA A 1 173 ? 17.880 -4.899 -29.435 1.00 49.47 173 ALA A N 1
ATOM 1216 C CA . ALA A 1 173 ? 18.143 -4.347 -30.747 1.00 49.47 173 ALA A CA 1
ATOM 1217 C C . ALA A 1 173 ? 18.708 -5.512 -31.553 1.00 49.47 173 ALA A C 1
ATOM 1219 O O . ALA A 1 173 ? 19.754 -6.049 -31.193 1.00 49.47 173 ALA A O 1
ATOM 1220 N N . ALA A 1 174 ? 17.959 -5.961 -32.557 1.00 42.62 174 ALA A N 1
ATOM 1221 C CA . ALA A 1 174 ? 18.392 -6.992 -33.470 1.00 42.62 174 ALA A CA 1
ATOM 1222 C C . ALA A 1 174 ? 19.611 -6.441 -34.217 1.00 42.62 174 ALA A C 1
ATOM 1224 O O . ALA A 1 174 ? 19.499 -5.891 -35.308 1.00 42.62 174 ALA A O 1
ATOM 1225 N N . GLY A 1 175 ? 20.784 -6.564 -33.599 1.00 45.00 175 GLY A N 1
ATOM 1226 C CA . GLY A 1 175 ? 22.096 -6.429 -34.207 1.00 45.00 175 GLY A CA 1
ATOM 1227 C C . GLY A 1 175 ? 22.378 -7.667 -35.045 1.00 45.00 175 GLY A C 1
ATOM 1228 O O . GLY A 1 175 ? 23.361 -8.359 -34.830 1.00 45.00 175 GLY A O 1
ATOM 1229 N N . GLY A 1 176 ? 21.462 -7.974 -35.960 1.00 40.16 176 GLY A N 1
ATOM 1230 C CA . GLY A 1 176 ? 21.692 -8.834 -37.104 1.00 40.16 176 GLY A CA 1
ATOM 1231 C C . GLY A 1 176 ? 21.873 -7.942 -38.323 1.00 40.16 176 GLY A C 1
ATOM 1232 O O . GLY A 1 176 ? 20.962 -7.816 -39.133 1.00 40.16 176 GLY A O 1
ATOM 1233 N N . ALA A 1 177 ? 23.023 -7.282 -38.418 1.00 39.16 177 ALA A N 1
ATOM 1234 C CA . ALA A 1 177 ? 23.618 -6.930 -39.703 1.00 39.16 177 ALA A CA 1
ATOM 1235 C C . ALA A 1 177 ? 24.703 -8.000 -39.908 1.00 39.16 177 ALA A C 1
ATOM 1237 O O . ALA A 1 177 ? 25.546 -8.169 -39.033 1.00 39.16 177 ALA A O 1
ATOM 1238 N N . GLY A 1 178 ? 24.616 -8.886 -40.895 1.00 37.50 178 GLY A N 1
ATOM 1239 C CA . GLY A 1 178 ? 24.456 -8.573 -42.310 1.00 37.50 178 GLY A CA 1
ATOM 1240 C C . GLY A 1 178 ? 25.812 -8.807 -42.949 1.00 37.50 178 GLY A C 1
ATOM 1241 O O . GLY A 1 178 ? 26.703 -7.977 -42.677 1.00 37.50 178 GLY A O 1
#

Foldseek 3Di:
DDDDPVRVVVVVVVVLVVVVPPDDDDQDPDDDPPPDDSLLVVLLVLLQVQLAQQHLVRSLVPPPDPVVNVVSVVSPCVNQVNDNLNSLQSHDDAQEAEQDLVPLVPPDDPDPVSSVLSVVLSVQLLVQLQVVSVVSNHPHHYDYDNDPPDDHRNSNVVSSVVSPVPRDRDDDPPPPDD

Sequence (178 aa):
MAPTPADVATDAVAALTALAREPRGAPTAGGDPTEGCFAAALAQVLAVTAADVGGLGALLRGVTDHRSAGLVRRLVLKAVGGDESALPALRSVPVRVHLDPAALLGDAPDEPAVRARAEAYAAALLAAVRAEALRRGFVVPVVASTEADAVPDPHGVELLRAARRVVPLPAEAAGGAG

Organism: NCBI:txid2483352

Radius of gyration: 22.8 Å; chains: 1; bounding box: 52×39×72 Å

pLDDT: mean 81.54, std 14.46, range [37.5, 97.25]